Protein AF-A0A0R1YDF0-F1 (afdb_monomer_lite)

Organism: NCBI:txid1423786

Structure (mmCIF, N/CA/C/O backbone):
data_AF-A0A0R1YDF0-F1
#
_entry.id   AF-A0A0R1YDF0-F1
#
loop_
_atom_site.group_PDB
_atom_site.id
_atom_site.type_symbol
_atom_site.lab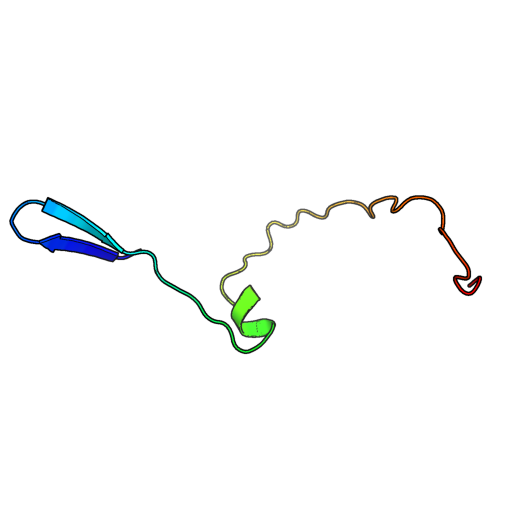el_atom_id
_atom_site.label_alt_id
_atom_site.label_comp_id
_atom_site.label_asym_id
_atom_site.label_entity_id
_atom_site.label_seq_id
_atom_site.pdbx_PDB_ins_code
_atom_site.Cartn_x
_atom_site.Cartn_y
_atom_site.Cartn_z
_atom_site.occupancy
_atom_site.B_iso_or_equiv
_atom_site.auth_seq_id
_atom_site.auth_comp_id
_atom_site.auth_asym_id
_atom_site.auth_atom_id
_atom_site.pdbx_PDB_model_num
ATOM 1 N N . MET A 1 1 ? -9.227 -0.219 7.734 1.00 82.88 1 MET A N 1
ATOM 2 C CA . MET A 1 1 ? -10.044 0.948 8.104 1.00 82.88 1 MET A CA 1
ATOM 3 C C . MET A 1 1 ? -10.854 0.561 9.323 1.00 82.88 1 MET A C 1
ATOM 5 O O . MET A 1 1 ? -11.226 -0.603 9.409 1.00 82.88 1 MET A O 1
ATOM 9 N N . THR A 1 2 ? -11.099 1.479 10.248 1.00 91.56 2 THR A N 1
ATOM 10 C CA . THR A 1 2 ? -12.068 1.267 11.331 1.00 91.56 2 THR A CA 1
ATOM 11 C C . THR A 1 2 ? -13.248 2.204 11.127 1.00 91.56 2 THR A C 1
ATOM 13 O O . THR A 1 2 ? -13.066 3.334 10.675 1.00 91.56 2 THR A O 1
ATOM 16 N N . ILE A 1 3 ? -14.446 1.706 11.422 1.00 94.06 3 ILE A N 1
ATOM 17 C CA . ILE A 1 3 ? -15.697 2.458 11.333 1.00 94.06 3 ILE A CA 1
ATOM 18 C C . ILE A 1 3 ? -16.236 2.568 12.754 1.00 94.06 3 ILE A C 1
ATOM 20 O O . ILE A 1 3 ? -16.456 1.542 13.400 1.00 94.06 3 ILE A O 1
ATOM 24 N N . THR A 1 4 ? -16.418 3.791 13.241 1.00 96.06 4 THR A N 1
ATOM 25 C CA . THR A 1 4 ? -16.989 4.073 14.565 1.00 96.06 4 THR A CA 1
ATOM 26 C C . THR A 1 4 ? -18.175 5.025 14.432 1.00 96.06 4 THR A C 1
ATOM 28 O O . THR A 1 4 ? -18.290 5.753 13.444 1.00 96.06 4 THR A O 1
ATOM 31 N N . ILE A 1 5 ? -19.092 4.992 15.405 1.00 95.69 5 ILE A N 1
ATOM 32 C CA . ILE A 1 5 ? -20.135 6.013 15.542 1.00 95.69 5 ILE A CA 1
ATOM 33 C C . ILE A 1 5 ? -19.778 6.889 16.735 1.00 95.69 5 ILE A C 1
ATOM 35 O O . ILE A 1 5 ? -19.701 6.405 17.861 1.00 95.69 5 ILE A O 1
ATOM 39 N N . GLU A 1 6 ? -19.586 8.177 16.476 1.00 95.00 6 GLU A N 1
ATOM 40 C CA . GLU A 1 6 ? -19.271 9.191 17.479 1.00 95.00 6 GLU A CA 1
ATOM 41 C C . GLU A 1 6 ? -20.282 10.328 17.341 1.00 95.00 6 GLU A C 1
ATOM 43 O O . GLU A 1 6 ? -20.453 10.893 16.262 1.00 95.00 6 GLU A O 1
ATOM 48 N N . ASN A 1 7 ? -21.004 10.637 18.422 1.00 94.94 7 ASN A N 1
ATOM 49 C CA . ASN A 1 7 ? -22.012 11.707 18.463 1.00 94.94 7 ASN A CA 1
ATOM 50 C C . ASN A 1 7 ? -23.050 11.637 17.323 1.00 94.94 7 ASN A C 1
ATOM 52 O O . ASN A 1 7 ? -23.427 12.651 16.740 1.00 94.94 7 ASN A O 1
ATOM 56 N N . GLY A 1 8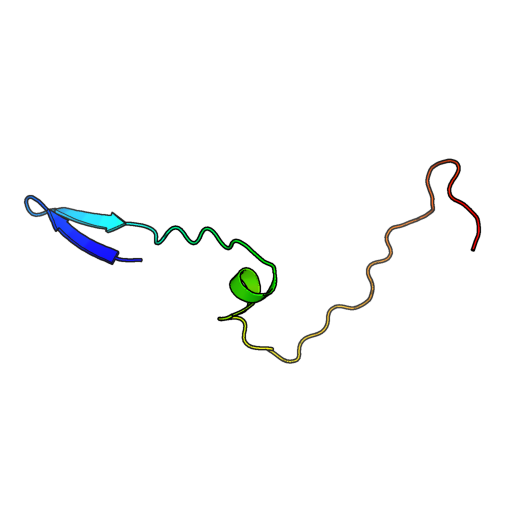 ? -23.490 10.426 16.972 1.00 94.69 8 GLY A N 1
ATOM 57 C CA . GLY A 1 8 ? -24.457 10.202 15.891 1.00 94.69 8 GLY A CA 1
ATOM 58 C C . GLY A 1 8 ? -23.886 10.357 14.476 1.00 94.69 8 GLY A C 1
ATOM 59 O O . GLY A 1 8 ? -24.640 10.261 13.512 1.00 94.69 8 GLY A O 1
ATOM 60 N N . SER A 1 9 ? -22.575 10.564 14.336 1.00 95.44 9 SER A N 1
ATOM 61 C CA . SER A 1 9 ? -21.875 10.629 13.052 1.00 95.44 9 SER A CA 1
ATOM 62 C C . SER A 1 9 ? -21.037 9.377 12.814 1.00 95.44 9 SER A C 1
ATOM 64 O O . SER A 1 9 ? -20.492 8.795 13.751 1.00 95.44 9 SER A O 1
ATOM 66 N N . ILE A 1 10 ? -20.911 8.971 11.549 1.00 96.88 10 ILE A N 1
ATOM 67 C CA . ILE A 1 10 ? -19.997 7.900 11.139 1.00 96.88 10 ILE A CA 1
ATOM 68 C C . ILE A 1 10 ? -18.597 8.498 10.991 1.00 96.88 10 ILE A C 1
ATOM 70 O O . ILE A 1 10 ? -18.393 9.407 10.187 1.00 96.88 10 ILE A O 1
ATOM 74 N N . VAL A 1 11 ? -17.634 7.956 11.731 1.00 96.31 11 VAL A N 1
ATOM 75 C CA . VAL A 1 11 ? -16.219 8.324 11.638 1.00 96.31 11 VAL A CA 1
ATOM 76 C C . VAL A 1 11 ? -15.459 7.199 10.942 1.00 96.31 11 VAL A C 1
ATOM 78 O O . VAL A 1 11 ? -15.536 6.029 11.324 1.00 96.31 11 VAL A O 1
ATOM 81 N N . LEU A 1 12 ? -14.731 7.561 9.883 1.00 96.00 12 LEU A N 1
ATOM 82 C CA . LEU A 1 12 ? -13.878 6.652 9.124 1.00 96.00 12 LEU A CA 1
ATOM 83 C C . LEU A 1 12 ? -12.419 6.935 9.466 1.00 96.00 12 LEU A C 1
ATOM 85 O O . LEU A 1 12 ? -11.888 7.988 9.113 1.00 96.00 12 LEU A O 1
ATOM 89 N N . THR A 1 13 ? -11.753 5.969 10.096 1.00 94.00 13 THR A N 1
ATOM 90 C CA . THR A 1 13 ? -10.339 6.107 10.455 1.00 94.00 13 THR A CA 1
ATOM 91 C C . THR A 1 13 ? -9.481 5.197 9.571 1.00 94.00 13 THR A C 1
ATOM 93 O O . THR A 1 13 ? -9.678 3.970 9.540 1.00 94.00 13 THR A O 1
ATOM 96 N N . PRO A 1 14 ? -8.515 5.758 8.819 1.00 90.56 14 PRO A N 1
ATOM 97 C CA . PRO A 1 14 ? -7.587 4.956 8.038 1.00 90.56 14 PRO A CA 1
ATOM 98 C C . PRO A 1 14 ? -6.667 4.164 8.971 1.00 90.56 14 PRO A C 1
ATOM 100 O O . PRO A 1 14 ? -6.188 4.674 9.983 1.00 90.56 14 PRO A O 1
ATOM 103 N N . ILE A 1 15 ? -6.373 2.912 8.612 1.00 86.88 15 ILE A N 1
ATOM 104 C CA . ILE A 1 15 ? -5.317 2.160 9.298 1.00 86.88 15 ILE A CA 1
ATOM 105 C C . ILE A 1 15 ? -3.989 2.661 8.743 1.00 86.88 15 ILE A C 1
ATOM 107 O O . ILE A 1 15 ? -3.712 2.478 7.559 1.00 86.88 15 ILE A O 1
ATOM 111 N N . LYS A 1 16 ? -3.164 3.268 9.595 1.00 85.12 16 LYS A N 1
ATOM 112 C CA . LYS A 1 16 ? -1.784 3.609 9.245 1.00 85.12 16 LYS A CA 1
ATOM 113 C C . LYS A 1 16 ? -0.908 2.375 9.450 1.00 85.12 16 LYS A C 1
ATOM 115 O O . LYS A 1 16 ? -0.770 1.900 10.574 1.00 85.12 16 LYS A O 1
ATOM 120 N N . LYS A 1 17 ? -0.337 1.846 8.368 1.00 84.00 17 LYS A N 1
ATOM 121 C CA . LYS A 1 17 ? 0.730 0.841 8.432 1.00 84.00 17 LYS A CA 1
ATOM 122 C C . LYS A 1 17 ? 2.064 1.574 8.290 1.00 84.00 17 LYS A C 1
ATOM 124 O O . LYS A 1 17 ? 2.264 2.252 7.291 1.00 84.00 17 LYS A O 1
ATOM 129 N N . ASN A 1 18 ? 2.946 1.421 9.273 1.00 89.25 18 ASN A N 1
ATOM 130 C CA . ASN A 1 18 ? 4.314 1.942 9.246 1.00 89.25 18 ASN A CA 1
ATOM 131 C C . ASN A 1 18 ? 5.277 0.745 9.273 1.00 89.25 18 ASN A C 1
ATOM 133 O O . ASN A 1 18 ? 5.723 0.369 10.358 1.00 89.25 18 ASN A O 1
ATOM 137 N N . PRO A 1 19 ? 5.509 0.074 8.130 1.00 91.44 19 PRO A N 1
ATOM 138 C CA . PRO A 1 19 ? 6.400 -1.079 8.080 1.00 91.44 19 PRO A CA 1
ATOM 139 C C . PRO A 1 19 ? 7.846 -0.661 8.373 1.00 91.44 19 PRO A C 1
ATOM 141 O O . PRO A 1 19 ? 8.292 0.404 7.950 1.00 91.44 19 PRO A O 1
ATOM 144 N N . THR A 1 20 ? 8.580 -1.512 9.085 1.00 95.75 20 THR A N 1
ATOM 145 C CA . THR A 1 20 ? 9.989 -1.299 9.461 1.00 95.75 20 THR A CA 1
ATOM 146 C C . THR A 1 20 ? 10.971 -1.979 8.511 1.00 95.75 20 THR A C 1
ATOM 148 O O . THR A 1 20 ? 12.159 -1.665 8.510 1.00 95.75 20 THR A O 1
ATOM 151 N N . ASN A 1 21 ? 10.484 -2.912 7.690 1.00 94.62 21 ASN A N 1
ATOM 152 C CA . ASN A 1 21 ? 11.276 -3.643 6.710 1.00 94.62 21 ASN A CA 1
ATOM 153 C C . ASN A 1 21 ? 10.440 -4.020 5.478 1.00 94.62 21 ASN A C 1
ATOM 155 O O . ASN A 1 21 ? 9.211 -3.911 5.464 1.00 94.62 21 ASN A O 1
ATOM 159 N N . ILE A 1 22 ? 11.131 -4.492 4.438 1.00 93.81 22 ILE A N 1
ATOM 160 C CA . ILE A 1 22 ? 10.521 -4.824 3.149 1.00 93.81 22 ILE A CA 1
ATOM 161 C C . ILE A 1 22 ? 9.522 -5.990 3.245 1.00 93.81 22 ILE A C 1
ATOM 163 O O . ILE A 1 22 ? 8.507 -5.988 2.556 1.00 93.81 22 ILE A O 1
ATOM 167 N N . HIS A 1 23 ? 9.736 -6.955 4.142 1.00 93.00 23 HIS A N 1
ATOM 168 C CA . HIS A 1 23 ? 8.822 -8.088 4.312 1.00 93.00 23 HIS A CA 1
ATOM 169 C C . HIS A 1 23 ? 7.485 -7.653 4.915 1.00 93.00 23 HIS A C 1
ATOM 171 O O . HIS A 1 23 ? 6.432 -8.126 4.495 1.00 93.00 23 HIS A O 1
ATOM 177 N N . GLU A 1 24 ? 7.502 -6.707 5.856 1.00 93.62 24 GLU A N 1
ATOM 178 C CA . GLU A 1 24 ? 6.283 -6.130 6.429 1.00 93.62 24 GLU A CA 1
ATOM 179 C C . GLU A 1 24 ? 5.465 -5.344 5.406 1.00 93.62 24 GLU A C 1
ATOM 181 O O . GLU A 1 24 ? 4.234 -5.343 5.490 1.00 93.62 24 GLU A O 1
ATOM 186 N N . LEU A 1 25 ? 6.132 -4.704 4.440 1.00 91.19 25 LEU A N 1
ATOM 187 C CA . LEU A 1 25 ? 5.468 -4.001 3.344 1.00 91.19 25 LEU A CA 1
ATOM 188 C C . LEU A 1 25 ? 4.662 -4.976 2.472 1.00 91.19 25 LEU A C 1
ATOM 190 O O . LEU A 1 25 ? 3.526 -4.678 2.107 1.00 91.19 25 LEU A O 1
ATOM 194 N N . PHE A 1 26 ? 5.221 -6.158 2.197 1.00 90.81 26 PHE A N 1
ATOM 195 C CA . PHE A 1 26 ? 4.632 -7.155 1.298 1.00 90.81 26 PHE A CA 1
ATOM 196 C C . PHE A 1 26 ? 3.895 -8.304 2.000 1.00 90.81 26 PHE A C 1
ATOM 198 O O . PHE A 1 26 ? 3.405 -9.204 1.326 1.00 90.81 26 PHE A O 1
ATOM 205 N N . LYS A 1 27 ? 3.753 -8.291 3.331 1.00 91.50 27 LYS A N 1
ATOM 206 C CA . LYS A 1 27 ? 3.177 -9.419 4.094 1.00 91.50 27 LYS A CA 1
ATOM 207 C C . LYS A 1 27 ? 1.764 -9.836 3.665 1.00 91.50 27 LYS A C 1
ATOM 209 O O . LYS A 1 27 ? 1.399 -10.997 3.793 1.00 91.50 27 LYS A O 1
ATOM 214 N N . ASP A 1 28 ? 0.972 -8.873 3.195 1.00 90.50 28 ASP A N 1
ATOM 215 C CA . ASP A 1 28 ? -0.416 -9.076 2.768 1.00 90.50 28 ASP A CA 1
ATOM 216 C C . ASP A 1 28 ? -0.535 -9.123 1.232 1.00 90.50 28 ASP A C 1
ATOM 218 O O . ASP A 1 28 ? -1.643 -9.213 0.696 1.00 90.50 28 ASP A O 1
ATOM 222 N N . TRP A 1 29 ? 0.591 -9.020 0.514 1.00 90.50 29 TRP A N 1
ATOM 223 C CA . TRP A 1 29 ? 0.603 -9.075 -0.940 1.00 90.50 29 TRP A CA 1
ATOM 224 C C . TRP A 1 29 ? 0.315 -10.503 -1.399 1.00 90.50 29 TRP A C 1
ATOM 226 O O . TRP A 1 29 ? 0.944 -11.465 -0.961 1.00 90.50 29 TRP A O 1
ATOM 236 N N . LYS A 1 30 ? -0.667 -10.631 -2.290 1.00 92.25 30 LYS A N 1
ATOM 237 C CA . LYS A 1 30 ? -0.968 -11.867 -3.003 1.00 92.25 30 LYS A CA 1
ATOM 238 C C . LYS A 1 30 ? -0.490 -11.700 -4.429 1.00 92.25 30 LYS A C 1
ATOM 240 O O . LYS A 1 30 ? -0.918 -10.764 -5.102 1.00 92.25 30 LYS A O 1
ATOM 245 N N . ASP A 1 31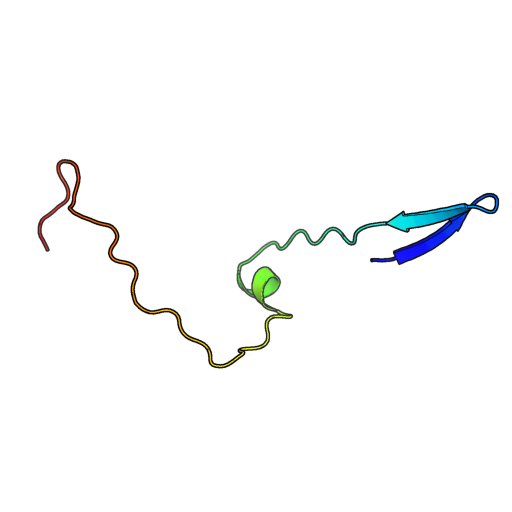 ? 0.381 -12.603 -4.853 1.00 88.38 31 ASP A N 1
ATOM 246 C CA . ASP A 1 31 ? 0.818 -12.667 -6.238 1.00 88.38 31 ASP A CA 1
ATOM 247 C C . ASP A 1 31 ? -0.398 -12.937 -7.135 1.00 88.38 31 ASP A C 1
ATOM 249 O O . ASP A 1 31 ? -1.115 -13.923 -6.950 1.00 88.38 31 ASP A O 1
ATOM 253 N N . ASP A 1 32 ? -0.656 -12.032 -8.073 1.00 91.06 32 ASP A N 1
ATOM 254 C CA . ASP A 1 32 ? -1.731 -12.152 -9.056 1.00 91.06 32 ASP A CA 1
ATOM 255 C C . ASP A 1 32 ? -1.256 -12.826 -10.354 1.00 91.06 32 ASP A C 1
ATOM 257 O O . ASP A 1 32 ? -2.023 -12.942 -11.312 1.00 91.06 32 ASP A O 1
ATOM 261 N N . GLY A 1 33 ? 0.004 -13.273 -10.389 1.00 90.25 33 GLY A N 1
ATOM 262 C CA . GLY A 1 33 ? 0.639 -13.918 -11.534 1.00 90.25 33 GLY A CA 1
ATOM 263 C C . GLY A 1 33 ? 0.902 -12.969 -12.701 1.00 90.25 33 GLY A C 1
ATOM 264 O O . GLY A 1 33 ? 1.433 -13.399 -13.725 1.00 90.25 33 GLY A O 1
ATOM 265 N N . LYS A 1 34 ? 0.554 -11.684 -12.573 1.00 86.19 34 LYS A N 1
ATOM 266 C CA . LYS A 1 34 ? 0.818 -10.694 -13.607 1.00 86.19 34 LYS A CA 1
ATOM 267 C C . LYS A 1 34 ? 2.241 -10.209 -13.442 1.00 86.19 34 LYS A C 1
ATOM 269 O O . LYS A 1 34 ? 2.730 -9.954 -12.340 1.00 86.19 34 LYS A O 1
ATOM 274 N N . ARG A 1 35 ? 2.936 -10.143 -14.563 1.00 86.62 35 ARG A N 1
ATOM 275 C CA . ARG A 1 35 ? 4.268 -9.572 -14.654 1.00 86.62 35 ARG A CA 1
ATOM 276 C C . ARG A 1 35 ? 4.159 -8.458 -15.664 1.00 86.62 35 ARG A C 1
ATOM 278 O O . ARG A 1 35 ? 3.583 -8.663 -16.731 1.00 86.62 35 ARG A O 1
ATOM 285 N N . ASP A 1 36 ? 4.651 -7.293 -15.284 1.00 82.56 36 ASP A N 1
ATOM 286 C CA . ASP A 1 36 ? 4.902 -6.271 -16.280 1.00 82.56 36 ASP A CA 1
ATOM 287 C C . ASP A 1 36 ? 6.132 -6.676 -17.095 1.00 82.56 36 ASP A C 1
ATOM 289 O O . ASP A 1 36 ? 6.958 -7.483 -16.645 1.00 82.56 36 ASP A O 1
ATOM 293 N N . HIS A 1 37 ? 6.233 -6.147 -18.303 1.00 84.31 37 HIS A N 1
ATOM 294 C CA . HIS A 1 37 ? 7.457 -6.277 -19.076 1.00 84.31 37 HIS A CA 1
ATOM 295 C C . HIS A 1 37 ? 8.499 -5.289 -18.553 1.00 84.31 37 HIS A C 1
ATOM 297 O O . HIS A 1 37 ? 8.174 -4.313 -17.875 1.00 84.31 37 HIS A O 1
A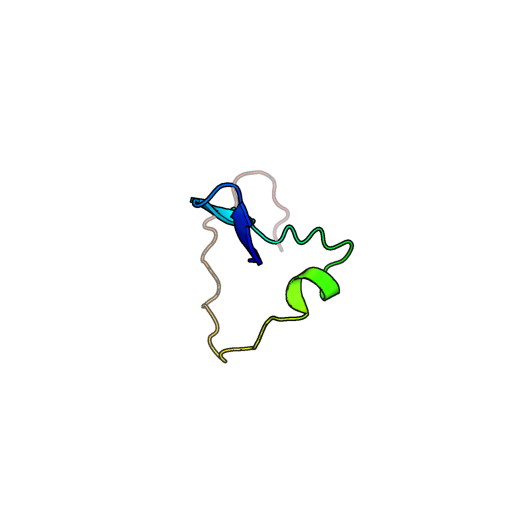TOM 303 N N . GLU A 1 38 ? 9.769 -5.566 -18.837 1.00 82.19 38 GLU A N 1
ATOM 304 C CA . GLU A 1 38 ? 10.833 -4.625 -18.515 1.00 82.19 38 GLU A CA 1
ATOM 305 C C . GLU A 1 38 ? 10.553 -3.288 -19.207 1.00 82.19 38 GLU A C 1
ATOM 307 O O . GLU A 1 38 ? 10.330 -3.232 -20.419 1.00 82.19 38 GLU A O 1
ATOM 312 N N . LEU A 1 39 ? 10.495 -2.225 -18.406 1.00 85.19 39 LEU A N 1
ATOM 313 C CA . LEU A 1 39 ? 10.277 -0.880 -18.905 1.00 85.19 39 LEU A CA 1
ATOM 314 C C . LEU A 1 39 ? 11.543 -0.429 -19.638 1.00 85.19 39 LEU A C 1
ATOM 316 O O . LEU A 1 39 ? 12.638 -0.510 -19.084 1.00 85.19 39 LEU A O 1
ATOM 320 N N . ASP A 1 40 ? 11.391 0.081 -20.859 1.00 84.75 40 ASP A N 1
ATOM 321 C CA . ASP A 1 40 ? 12.467 0.819 -21.515 1.00 84.75 40 ASP A CA 1
ATOM 322 C C . ASP A 1 40 ? 12.654 2.146 -20.770 1.00 84.75 40 ASP A C 1
ATOM 324 O O . ASP A 1 40 ? 11.863 3.082 -20.908 1.00 84.75 40 ASP A O 1
ATOM 328 N N . TRP A 1 41 ? 13.686 2.197 -19.928 1.00 84.75 41 TRP A N 1
ATOM 329 C CA . TRP A 1 41 ? 14.059 3.383 -19.157 1.00 84.75 41 TRP A CA 1
ATOM 330 C C . TRP A 1 41 ? 14.662 4.496 -20.028 1.00 84.75 41 TRP A C 1
ATOM 332 O O . TRP A 1 41 ? 14.962 5.575 -19.519 1.00 84.75 41 TRP A O 1
ATOM 342 N N . GLY A 1 42 ? 14.798 4.269 -21.337 1.00 86.62 42 GLY A N 1
ATOM 343 C CA . GLY A 1 42 ? 15.398 5.195 -22.277 1.00 86.62 42 GLY A CA 1
ATOM 344 C C . GLY A 1 42 ? 16.914 5.055 -22.343 1.00 86.62 42 GLY A C 1
ATOM 345 O O . GLY A 1 42 ? 17.521 4.099 -21.863 1.00 86.62 42 GLY A O 1
ATOM 346 N N . LYS A 1 43 ? 17.546 6.024 -23.003 1.00 84.81 43 LYS A N 1
ATOM 347 C CA . LYS A 1 43 ? 19.002 6.055 -23.149 1.00 84.81 43 LYS A CA 1
ATOM 348 C C . LYS A 1 43 ? 19.632 6.588 -21.865 1.00 84.81 43 LYS A C 1
ATOM 350 O O . LYS A 1 43 ? 19.083 7.494 -21.249 1.00 84.81 43 LYS A O 1
ATOM 355 N N . SER A 1 44 ? 20.802 6.064 -21.517 1.00 82.25 44 SER A N 1
ATOM 356 C CA . SER A 1 44 ? 21.656 6.619 -20.468 1.00 82.25 44 SER A CA 1
ATOM 357 C C . SER A 1 44 ? 21.906 8.110 -20.694 1.00 82.25 44 SER A C 1
ATOM 359 O O . SER A 1 44 ? 22.366 8.508 -21.766 1.00 82.25 44 SER A O 1
ATOM 361 N N . GLU A 1 45 ? 21.651 8.923 -19.674 1.00 80.62 45 GLU A N 1
ATOM 362 C CA . GLU A 1 45 ? 21.936 10.357 -19.680 1.00 80.62 45 GLU A CA 1
ATOM 363 C C . GLU A 1 45 ? 23.073 10.633 -18.686 1.00 80.62 45 GLU A C 1
ATOM 365 O O . GLU A 1 45 ? 22.892 10.570 -17.471 1.00 80.62 45 GLU A O 1
ATOM 370 N N . GLY A 1 46 ? 24.271 10.936 -19.195 1.00 77.81 46 GLY A N 1
ATOM 371 C CA . GLY A 1 46 ? 25.440 11.287 -18.380 1.00 77.81 46 GLY A CA 1
ATOM 372 C C . GLY A 1 46 ? 26.606 10.299 -18.478 1.00 77.81 46 GLY A C 1
ATOM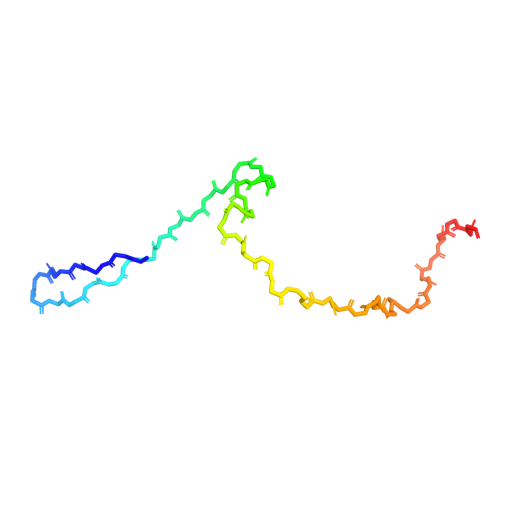 373 O O . GLY A 1 46 ? 26.766 9.598 -19.472 1.00 77.81 46 GLY A O 1
ATOM 374 N N . ASN A 1 47 ? 27.462 10.280 -17.452 1.00 79.31 47 ASN A N 1
ATOM 375 C CA . ASN A 1 47 ? 28.696 9.478 -17.413 1.00 79.31 47 ASN A CA 1
ATOM 376 C C . ASN A 1 47 ? 28.466 8.086 -16.800 1.00 79.31 47 ASN A C 1
ATOM 378 O O . ASN A 1 47 ? 29.238 7.646 -15.946 1.00 79.31 47 ASN A O 1
ATOM 382 N N . GLU A 1 48 ? 27.373 7.421 -17.168 1.00 76.50 48 GLU A N 1
ATOM 383 C CA . GLU A 1 48 ? 27.128 6.052 -16.716 1.00 76.50 48 GLU A CA 1
ATOM 384 C C . GLU A 1 48 ? 28.221 5.123 -17.262 1.00 76.50 48 GLU A C 1
ATOM 386 O O . GLU A 1 48 ? 28.686 5.275 -18.396 1.00 76.50 48 GLU A O 1
ATOM 391 N N . LEU A 1 49 ? 28.675 4.178 -16.437 1.00 66.81 49 LEU A N 1
ATOM 392 C CA . LEU A 1 49 ? 29.629 3.166 -16.880 1.00 66.81 49 LEU A CA 1
ATOM 393 C C . LEU A 1 49 ? 28.963 2.315 -17.965 1.00 66.81 49 LEU A C 1
ATOM 395 O O . LEU A 1 49 ? 27.875 1.783 -17.750 1.00 66.81 49 LEU A O 1
ATOM 399 N N . GLN A 1 50 ? 29.620 2.173 -19.116 1.00 66.50 50 GLN A N 1
ATOM 400 C CA . GLN A 1 50 ? 29.194 1.183 -20.100 1.00 66.50 50 GLN A CA 1
ATOM 401 C C . GLN A 1 50 ? 29.448 -0.216 -19.536 1.00 66.50 50 GLN A C 1
ATOM 403 O O . GLN A 1 50 ? 30.542 -0.499 -19.041 1.00 66.50 50 GLN A O 1
ATOM 408 N N . TRP A 1 51 ? 28.409 -1.041 -19.579 1.00 64.25 51 TRP A N 1
ATOM 409 C CA . TRP A 1 51 ? 28.374 -2.424 -19.120 1.00 6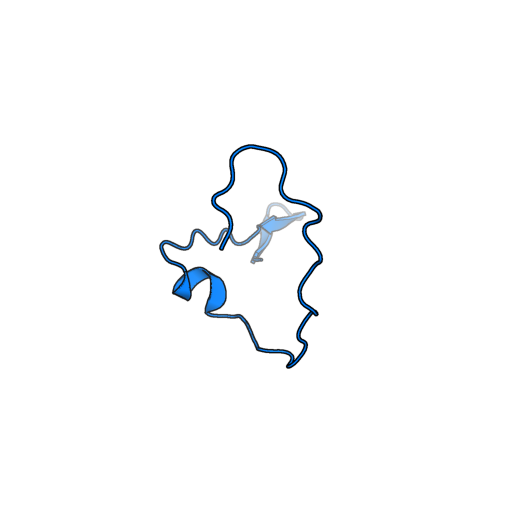4.25 51 TRP A CA 1
ATOM 410 C C . TRP A 1 51 ? 28.641 -3.373 -20.285 1.00 64.25 51 TRP A C 1
ATOM 412 O O . TRP A 1 51 ? 28.167 -3.078 -21.408 1.00 64.25 51 TRP A O 1
#

pLDDT: mean 87.84, std 7.61, range [64.25, 96.88]

Foldseek 3Di:
DDWDQDPNDIDDDDDDDDDPDPCSVCVVPDDPVDDDDDDCPDDDDDDDDDD

Radius of gyration: 21.42 Å; chains: 1; bounding box: 54×26×42 Å

Secondary structure (DSSP, 8-state):
-EEEEETTEEEEE------SSHHHHHTT----S--PPPP---S--SSPPP-

Sequence (51 aa):
MTITIENGSIVLTPIKKNPTNIHELFKDWKDDGKRDHELDWGKSEGNELQW